Protein AF-A0A2X2T8Y7-F1 (afdb_monomer_lite)

Structure (mmCIF, N/CA/C/O backbone):
data_AF-A0A2X2T8Y7-F1
#
_entry.id   AF-A0A2X2T8Y7-F1
#
loop_
_atom_site.group_PDB
_atom_site.id
_atom_site.type_symbol
_atom_site.label_atom_id
_atom_site.label_alt_id
_atom_site.label_comp_id
_atom_site.label_asym_id
_atom_site.label_entity_id
_atom_site.label_seq_id
_atom_site.pdbx_PDB_ins_code
_atom_site.Cartn_x
_atom_site.Cartn_y
_atom_site.Cartn_z
_atom_site.occupancy
_atom_site.B_iso_or_equiv
_atom_site.auth_seq_id
_atom_site.auth_comp_id
_atom_site.auth_asym_id
_atom_site.auth_atom_id
_atom_site.pdbx_PDB_model_num
ATOM 1 N N . MET A 1 1 ? -16.918 -1.800 15.521 1.00 85.06 1 MET A N 1
ATOM 2 C CA . MET A 1 1 ? -15.558 -1.211 15.455 1.00 85.06 1 MET A CA 1
ATOM 3 C C . MET A 1 1 ? -15.033 -1.227 14.025 1.00 85.06 1 MET A C 1
ATOM 5 O O . MET A 1 1 ? -14.654 -0.168 13.550 1.00 85.06 1 MET A O 1
ATOM 9 N N . TRP A 1 2 ? -15.077 -2.370 13.325 1.00 93.81 2 TRP A N 1
ATOM 10 C CA . TRP A 1 2 ? -14.635 -2.469 11.927 1.00 93.81 2 TRP A CA 1
ATOM 11 C C . TRP A 1 2 ? -15.290 -1.446 10.991 1.00 93.81 2 TRP A C 1
ATOM 13 O O . TRP A 1 2 ? -14.562 -0.704 10.352 1.00 93.81 2 TRP A O 1
ATOM 23 N N . ASP A 1 3 ? -16.619 -1.311 10.992 1.00 93.88 3 ASP A N 1
ATOM 24 C CA . ASP A 1 3 ? -17.319 -0.399 10.064 1.00 93.88 3 ASP A CA 1
ATOM 25 C C . ASP A 1 3 ? -16.847 1.063 10.163 1.00 93.88 3 ASP A C 1
ATOM 27 O O . ASP A 1 3 ? -16.771 1.768 9.161 1.00 93.88 3 ASP A O 1
ATOM 31 N N . LYS A 1 4 ? -16.461 1.519 11.367 1.00 93.69 4 LYS A N 1
ATOM 32 C CA . LYS A 1 4 ? -15.879 2.858 11.566 1.00 93.69 4 LYS A CA 1
ATOM 33 C C . LYS A 1 4 ? -14.505 2.978 10.906 1.00 93.69 4 LYS A C 1
ATOM 35 O O . LYS A 1 4 ? -14.206 3.995 10.296 1.00 93.69 4 LYS A O 1
ATOM 40 N N . VAL A 1 5 ? -13.671 1.949 11.044 1.00 95.44 5 VAL A N 1
ATOM 41 C CA . VAL A 1 5 ? -12.333 1.892 10.438 1.00 95.44 5 VAL A CA 1
ATOM 42 C C . VAL A 1 5 ? -12.438 1.772 8.919 1.00 95.44 5 VAL A C 1
ATOM 44 O O . VAL A 1 5 ? -11.738 2.477 8.201 1.00 95.44 5 VAL A O 1
ATOM 47 N N . ASP A 1 6 ? -13.341 0.930 8.423 1.00 94.50 6 ASP A N 1
ATOM 48 C CA . ASP A 1 6 ? -13.569 0.729 6.994 1.00 94.50 6 ASP A CA 1
ATOM 49 C C . ASP A 1 6 ? -14.043 2.016 6.298 1.00 94.50 6 ASP A C 1
ATOM 51 O O . ASP A 1 6 ? -13.591 2.337 5.198 1.00 94.50 6 ASP A O 1
ATOM 55 N N . ALA A 1 7 ? -14.862 2.826 6.974 1.00 93.94 7 ALA A N 1
ATOM 56 C CA . ALA A 1 7 ? -15.260 4.140 6.475 1.00 93.94 7 ALA A CA 1
ATOM 57 C C . ALA A 1 7 ? -14.082 5.132 6.342 1.00 93.94 7 ALA A C 1
ATOM 59 O O . ALA A 1 7 ? -14.133 6.023 5.497 1.00 93.94 7 ALA A O 1
ATOM 60 N N . LEU A 1 8 ? -13.014 4.978 7.137 1.00 94.19 8 LEU A N 1
ATOM 61 C CA . LEU A 1 8 ? -11.827 5.847 7.104 1.00 94.19 8 LEU A CA 1
ATOM 62 C C . LEU A 1 8 ? -10.780 5.419 6.067 1.00 94.19 8 LEU A C 1
ATOM 64 O O . LEU A 1 8 ? -9.971 6.240 5.627 1.00 94.19 8 LEU A O 1
ATOM 68 N N . LEU A 1 9 ? -10.748 4.138 5.695 1.00 92.00 9 LEU A N 1
ATOM 69 C CA . LEU A 1 9 ? -9.686 3.556 4.871 1.00 92.00 9 LEU A CA 1
ATOM 70 C C . LEU A 1 9 ? -9.750 4.008 3.399 1.00 92.00 9 LEU A C 1
ATOM 72 O O . LEU A 1 9 ? -10.062 3.229 2.526 1.00 92.00 9 LEU A O 1
ATOM 76 N N . GLY A 1 10 ? -9.472 5.255 3.051 1.00 88.44 10 GLY A N 1
ATOM 77 C CA . GLY A 1 10 ? -9.477 5.702 1.648 1.00 88.44 10 GLY A CA 1
ATOM 78 C C . GLY A 1 10 ? -8.367 5.103 0.763 1.00 88.44 10 GLY A C 1
ATOM 79 O O . GLY A 1 10 ? -7.833 4.018 0.991 1.00 88.44 10 GLY A O 1
ATOM 80 N N . ASP A 1 11 ? -7.975 5.872 -0.249 1.00 87.38 11 ASP A N 1
ATOM 81 C CA . ASP A 1 11 ? -6.875 5.516 -1.152 1.00 87.38 11 ASP A CA 1
ATOM 82 C C . ASP A 1 11 ? -5.488 5.556 -0.495 1.00 87.38 11 ASP A C 1
ATOM 84 O O . ASP A 1 11 ? -4.530 5.041 -1.074 1.00 87.38 11 ASP A O 1
ATOM 88 N N . GLU A 1 12 ? -5.387 6.172 0.684 1.00 90.44 12 GLU A N 1
ATOM 89 C CA . GLU A 1 12 ? -4.154 6.401 1.433 1.00 90.44 12 GLU A CA 1
ATOM 90 C C . GLU A 1 12 ? -3.947 5.349 2.536 1.00 90.44 12 GLU A C 1
ATOM 92 O O . GLU A 1 12 ? -4.908 4.839 3.121 1.00 90.44 12 GLU A O 1
ATOM 97 N N . PRO A 1 13 ? -2.689 5.030 2.881 1.00 94.25 13 PRO A N 1
ATOM 98 C CA . PRO A 1 13 ? -2.394 4.055 3.910 1.00 94.25 13 PRO A CA 1
ATOM 99 C C . PRO A 1 13 ? -2.512 4.668 5.298 1.00 94.25 13 PRO A C 1
ATOM 101 O O . PRO A 1 13 ? -1.974 5.745 5.572 1.00 94.25 13 PRO A O 1
ATOM 104 N N . TRP A 1 14 ? -3.059 3.897 6.224 1.00 97.06 14 TRP A N 1
ATOM 105 C CA . TRP A 1 14 ? -3.239 4.320 7.603 1.00 97.06 14 TRP A CA 1
ATOM 106 C C . TRP A 1 14 ? -2.272 3.632 8.558 1.00 97.06 14 TRP A C 1
ATOM 108 O O . TRP A 1 14 ? -1.989 2.436 8.441 1.00 97.06 14 TRP A O 1
ATOM 118 N N . TRP A 1 15 ? -1.784 4.390 9.540 1.00 97.75 15 TRP A N 1
ATOM 119 C CA . TRP A 1 15 ? -1.094 3.816 10.688 1.00 97.75 15 TRP A CA 1
ATOM 120 C C . TRP A 1 15 ? -2.102 3.361 11.737 1.00 97.75 15 TRP A C 1
ATOM 122 O O . TRP A 1 15 ? -3.083 4.054 11.997 1.00 97.75 15 TRP A O 1
ATOM 132 N N . VAL A 1 16 ? -1.805 2.249 12.415 1.00 98.31 16 VAL A N 1
ATOM 133 C CA . VAL A 1 16 ? -2.605 1.747 13.550 1.00 98.31 16 VAL A CA 1
ATOM 134 C C . VAL A 1 16 ? -2.879 2.856 14.566 1.00 98.31 16 VAL A C 1
ATOM 136 O O . VAL A 1 16 ? -4.021 3.040 14.969 1.00 98.31 16 VAL A O 1
ATOM 139 N N . ARG A 1 17 ? -1.844 3.613 14.954 1.00 98.25 17 ARG A N 1
ATOM 140 C CA . ARG A 1 17 ? -1.954 4.695 15.945 1.00 98.25 17 ARG A CA 1
ATOM 141 C C . ARG A 1 17 ? -2.885 5.826 15.495 1.00 98.25 17 ARG A C 1
ATOM 143 O O . ARG A 1 17 ? -3.572 6.414 16.320 1.00 98.25 17 ARG A O 1
ATOM 150 N N . ASP A 1 18 ? -2.897 6.125 14.195 1.00 98.12 18 ASP A N 1
ATOM 151 C CA . ASP A 1 18 ? -3.672 7.235 13.644 1.00 98.12 18 ASP A CA 1
ATOM 152 C C . ASP A 1 18 ? -5.145 6.820 13.556 1.00 98.12 18 ASP A C 1
ATOM 154 O O . ASP A 1 18 ? -6.010 7.579 13.977 1.00 98.12 18 ASP A O 1
ATOM 158 N N . LEU A 1 19 ? -5.426 5.576 13.143 1.00 97.75 19 LEU A N 1
ATOM 159 C CA . LEU A 1 19 ? -6.776 5.002 13.207 1.00 97.75 19 LEU A CA 1
ATOM 160 C C . L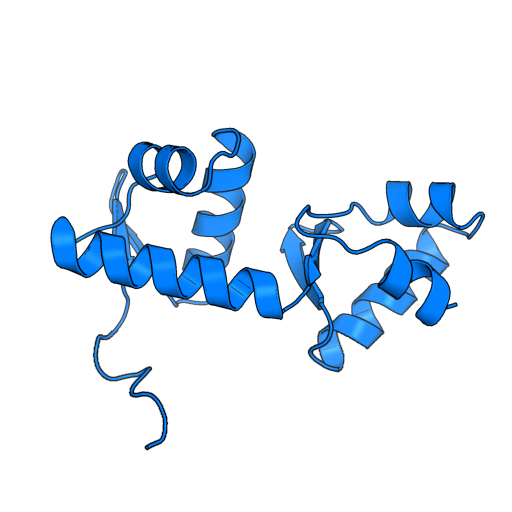EU A 1 19 ? -7.289 4.918 14.641 1.00 97.75 19 LEU A C 1
ATOM 162 O O . LEU A 1 19 ? -8.414 5.320 14.899 1.00 97.75 19 LEU A O 1
ATOM 166 N N . ALA A 1 20 ? -6.467 4.428 15.573 1.00 98.00 20 ALA A N 1
ATOM 167 C CA . ALA A 1 20 ? -6.827 4.338 16.986 1.00 98.00 20 ALA A CA 1
ATOM 168 C C . ALA A 1 20 ? -7.220 5.714 17.543 1.00 98.00 20 ALA A C 1
ATOM 170 O O . ALA A 1 20 ? -8.271 5.856 18.165 1.00 98.00 20 ALA A O 1
ATOM 171 N N . LYS A 1 21 ? -6.420 6.743 17.236 1.00 98.06 21 LYS A N 1
ATOM 172 C CA . LYS A 1 21 ? -6.710 8.128 17.608 1.00 98.06 21 LYS A CA 1
ATOM 173 C C . LYS A 1 21 ? -8.008 8.639 16.976 1.00 98.06 21 LYS A C 1
ATOM 175 O O . LYS A 1 21 ? -8.816 9.225 17.688 1.00 98.06 21 LYS A O 1
ATOM 180 N N . GLU A 1 22 ? -8.207 8.418 15.679 1.00 97.38 22 GLU A N 1
ATOM 181 C CA . GLU A 1 22 ? -9.382 8.901 14.941 1.00 97.38 22 GLU A CA 1
ATOM 182 C C . GLU A 1 22 ? -10.681 8.239 15.423 1.00 97.38 22 GLU A C 1
ATOM 184 O O . GLU A 1 22 ? -11.726 8.879 15.505 1.00 97.38 22 GLU A O 1
ATOM 189 N N . THR A 1 23 ? -10.624 6.960 15.801 1.00 96.31 23 THR A N 1
ATOM 190 C CA . THR A 1 23 ? -11.794 6.223 16.295 1.00 96.31 23 THR A CA 1
ATOM 191 C C . THR A 1 23 ? -11.990 6.314 17.809 1.00 96.31 23 THR A C 1
ATOM 193 O O . THR A 1 23 ? -13.016 5.842 18.298 1.00 96.31 23 THR A O 1
ATOM 196 N N . GLY A 1 24 ? -11.037 6.897 18.546 1.00 96.62 24 GLY A N 1
ATOM 197 C CA . GLY A 1 24 ? -11.053 6.966 20.011 1.00 96.62 24 GLY A CA 1
ATOM 198 C C . GLY A 1 24 ? -10.856 5.608 20.696 1.00 96.62 24 GLY A C 1
ATOM 199 O O . GLY A 1 24 ? -11.430 5.372 21.754 1.00 96.62 24 GLY A O 1
ATOM 200 N N . GLU A 1 25 ? -10.088 4.711 20.079 1.00 97.50 25 GLU A N 1
ATOM 201 C CA . GLU A 1 25 ? -9.864 3.337 20.542 1.00 97.50 25 GLU A CA 1
ATOM 202 C C . GLU A 1 25 ? -8.422 3.147 21.041 1.00 97.50 25 GLU A C 1
ATOM 204 O O . GLU A 1 25 ? -7.506 3.880 20.667 1.00 97.50 25 GLU A O 1
ATOM 209 N N . GLU A 1 26 ? -8.193 2.108 21.843 1.00 97.88 26 GLU A N 1
ATOM 210 C CA . GLU A 1 26 ? -6.848 1.721 22.283 1.00 97.88 26 GLU A CA 1
ATOM 211 C C . GLU A 1 26 ? -5.995 1.190 21.118 1.00 97.88 26 GLU A C 1
ATOM 213 O O . GLU A 1 26 ? -6.432 0.342 20.331 1.00 97.88 26 GLU A O 1
ATOM 218 N N . GLU A 1 27 ? -4.725 1.608 21.038 1.00 98.25 27 GLU A N 1
ATOM 219 C CA . GLU A 1 27 ? -3.835 1.239 19.924 1.00 98.25 27 GLU A CA 1
ATOM 220 C C . GLU A 1 27 ? -3.654 -0.283 19.808 1.00 98.25 27 GLU A C 1
ATOM 222 O O . GLU A 1 27 ? -3.610 -0.845 18.710 1.00 98.25 27 GLU A O 1
ATOM 227 N N . GLN A 1 28 ? -3.583 -0.981 20.944 1.00 98.19 28 GLN A N 1
ATOM 228 C CA . GLN A 1 28 ? -3.447 -2.434 20.953 1.00 98.19 28 GLN A CA 1
ATOM 229 C C . GLN A 1 28 ? -4.712 -3.141 20.447 1.00 98.19 28 GLN A C 1
ATOM 231 O O . GLN A 1 28 ? -4.594 -4.141 19.733 1.00 98.19 28 GLN A O 1
ATOM 236 N N . ALA A 1 29 ? -5.900 -2.616 20.758 1.00 97.94 29 ALA A N 1
ATOM 237 C CA . ALA A 1 29 ? -7.162 -3.137 20.239 1.00 97.94 29 ALA A CA 1
ATOM 238 C C . ALA A 1 29 ? -7.265 -2.898 18.724 1.00 97.94 29 ALA A C 1
ATOM 240 O O . ALA A 1 29 ? -7.565 -3.828 17.971 1.00 97.94 29 ALA A O 1
ATOM 241 N N . MET A 1 30 ? -6.893 -1.701 18.256 1.00 98.56 30 MET A N 1
ATOM 242 C CA . MET A 1 30 ? -6.831 -1.374 16.828 1.00 98.56 30 MET A CA 1
ATOM 243 C C . MET A 1 30 ? -5.865 -2.296 16.071 1.00 98.56 30 MET A C 1
ATOM 245 O O . MET A 1 30 ? -6.179 -2.809 14.995 1.00 98.56 30 MET A O 1
ATOM 249 N N . ARG A 1 31 ? -4.697 -2.590 16.657 1.00 98.44 31 ARG A N 1
ATOM 250 C CA . ARG A 1 31 ? -3.724 -3.526 16.078 1.00 98.44 31 ARG A CA 1
ATOM 251 C C . ARG A 1 31 ? -4.295 -4.935 15.932 1.00 98.44 31 ARG A C 1
ATOM 253 O O . ARG A 1 31 ? -4.045 -5.586 14.919 1.00 98.44 31 ARG A O 1
ATOM 260 N N . GLN A 1 32 ? -5.018 -5.428 16.936 1.00 98.12 32 GLN A N 1
ATOM 261 C CA . GLN A 1 32 ? -5.651 -6.750 16.885 1.00 98.12 32 GLN A CA 1
ATOM 262 C C . GLN A 1 32 ? -6.756 -6.798 15.826 1.00 98.12 32 GLN A C 1
ATOM 264 O O . GLN A 1 32 ? -6.796 -7.747 15.040 1.00 98.12 32 GLN A O 1
ATOM 269 N N . LEU A 1 33 ? -7.584 -5.751 15.750 1.00 98.00 33 LEU A N 1
ATOM 270 C CA . LEU A 1 33 ? -8.613 -5.614 14.723 1.00 98.00 33 LEU A CA 1
ATOM 271 C C . LEU A 1 33 ? -8.012 -5.680 13.315 1.00 98.00 33 LEU A C 1
ATOM 273 O O . LEU A 1 33 ? -8.425 -6.514 12.515 1.00 98.00 33 LEU A O 1
ATOM 277 N N . LEU A 1 34 ? -7.010 -4.846 13.023 1.00 98.06 34 LEU A N 1
ATOM 278 C CA . LEU A 1 34 ? -6.398 -4.772 11.692 1.00 98.06 34 LEU A CA 1
ATOM 279 C C . LEU A 1 34 ? -5.664 -6.062 11.309 1.00 98.06 34 LEU A C 1
ATOM 281 O O . LEU A 1 34 ? -5.668 -6.444 10.143 1.00 98.06 34 LEU A O 1
ATOM 285 N N . ARG A 1 35 ? -5.084 -6.780 12.280 1.00 97.81 35 ARG A N 1
ATOM 286 C CA . ARG A 1 35 ? -4.518 -8.118 12.037 1.00 97.81 35 ARG A CA 1
ATOM 287 C C . ARG A 1 35 ? -5.591 -9.130 11.644 1.00 97.81 35 ARG A C 1
ATOM 289 O O . ARG A 1 35 ? -5.373 -9.882 10.700 1.00 97.81 35 ARG A O 1
ATOM 296 N N . SER A 1 36 ? -6.727 -9.140 12.340 1.00 97.75 36 SER A N 1
ATOM 297 C CA . SER A 1 36 ? -7.859 -10.012 11.999 1.00 97.75 36 SER A CA 1
ATOM 298 C C . SER A 1 36 ? -8.434 -9.669 10.620 1.00 97.75 36 SER A C 1
ATOM 300 O O . SER A 1 36 ? -8.641 -10.554 9.793 1.00 97.75 36 SER A O 1
ATOM 302 N N . ALA A 1 37 ? -8.601 -8.380 10.320 1.00 96.56 37 ALA A N 1
ATOM 303 C CA . ALA A 1 37 ? -9.056 -7.920 9.011 1.00 96.56 37 ALA A CA 1
ATOM 304 C C . ALA A 1 37 ? -8.071 -8.276 7.884 1.00 96.56 37 ALA A C 1
ATOM 306 O O . ALA A 1 37 ? -8.487 -8.643 6.785 1.00 96.56 37 ALA A O 1
ATOM 307 N N . ALA A 1 38 ? -6.764 -8.233 8.157 1.00 96.00 38 ALA A N 1
ATOM 308 C CA . ALA A 1 38 ? -5.753 -8.666 7.200 1.00 96.00 38 ALA A CA 1
ATOM 309 C C . ALA A 1 38 ? -5.808 -10.173 6.920 1.00 96.00 38 ALA A C 1
ATOM 311 O O . ALA A 1 38 ? -5.680 -10.586 5.771 1.00 96.00 38 ALA A O 1
ATOM 312 N N . GLN A 1 39 ? -6.060 -10.998 7.941 1.00 96.12 39 GLN A N 1
ATOM 313 C CA . GLN A 1 39 ? -6.265 -12.442 7.765 1.00 96.12 39 GLN A CA 1
ATOM 314 C C . GLN A 1 39 ? -7.504 -12.764 6.919 1.00 96.12 39 GLN A C 1
ATOM 316 O O . GLN A 1 39 ? -7.516 -13.769 6.217 1.00 96.12 39 GLN A O 1
ATOM 321 N N . GLN A 1 40 ? -8.520 -11.901 6.956 1.00 95.19 40 GLN A N 1
ATOM 322 C CA . GLN A 1 40 ? -9.730 -12.008 6.136 1.00 95.19 40 GLN A CA 1
ATOM 323 C C . GLN A 1 40 ? -9.564 -11.420 4.726 1.00 95.19 40 GLN A C 1
ATOM 325 O O . GLN A 1 40 ? -10.492 -11.481 3.927 1.00 95.19 40 GLN A O 1
ATOM 330 N N . GLY A 1 41 ? -8.404 -10.838 4.406 1.00 93.00 41 GLY A N 1
ATOM 331 C CA . GLY A 1 41 ? -8.164 -10.239 3.098 1.00 93.00 41 GLY A CA 1
ATOM 332 C C . GLY A 1 41 ? -8.912 -8.921 2.867 1.00 93.00 41 GLY A C 1
ATOM 333 O O . GLY A 1 41 ? -9.203 -8.590 1.720 1.00 93.00 41 GLY A O 1
ATOM 334 N N . LEU A 1 42 ? -9.199 -8.155 3.921 1.00 93.81 42 LEU A N 1
ATOM 335 C CA . LEU A 1 42 ? -9.805 -6.821 3.802 1.00 93.81 42 LEU A CA 1
ATOM 336 C C . LEU A 1 42 ? -8.744 -5.720 3.656 1.00 93.81 42 LEU A C 1
ATOM 338 O O . LEU A 1 42 ? -8.906 -4.768 2.892 1.00 93.81 42 LEU A O 1
ATOM 342 N N . VAL A 1 43 ? -7.629 -5.868 4.372 1.00 96.69 43 VAL A N 1
ATOM 343 C CA . VAL A 1 43 ? -6.502 -4.928 4.372 1.00 96.69 43 VAL A CA 1
ATOM 344 C C . VAL A 1 43 ? -5.173 -5.665 4.298 1.00 96.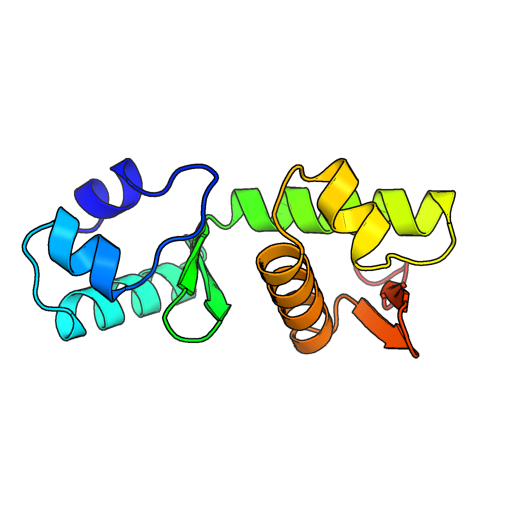69 43 VAL A C 1
ATOM 346 O O . VAL A 1 43 ? -5.067 -6.829 4.671 1.00 96.69 43 VAL A O 1
ATOM 349 N N . THR A 1 44 ? -4.125 -4.967 3.884 1.00 96.88 44 THR A N 1
ATOM 350 C CA . THR A 1 44 ? -2.768 -5.501 3.813 1.00 96.88 44 THR A CA 1
ATOM 351 C C . THR A 1 44 ? -1.797 -4.564 4.505 1.00 96.88 44 THR A C 1
ATOM 353 O O . THR A 1 44 ? -1.745 -3.367 4.221 1.00 96.88 44 THR A O 1
ATOM 356 N N . ALA A 1 45 ? -0.983 -5.128 5.397 1.00 96.81 45 ALA A N 1
ATOM 357 C CA . ALA A 1 45 ? 0.137 -4.427 6.005 1.00 96.81 45 ALA A CA 1
ATOM 358 C C . ALA A 1 45 ? 1.319 -4.366 5.027 1.00 96.81 45 ALA A C 1
ATOM 360 O O . ALA A 1 45 ? 2.028 -5.360 4.852 1.00 96.81 45 ALA A O 1
ATOM 361 N N . ILE A 1 46 ? 1.572 -3.198 4.434 1.00 95.25 46 ILE A N 1
ATOM 362 C CA . ILE A 1 46 ? 2.781 -2.986 3.616 1.00 95.25 46 ILE A CA 1
ATOM 363 C C . ILE A 1 46 ? 4.032 -2.809 4.485 1.00 95.25 46 ILE A C 1
ATOM 365 O O . ILE A 1 46 ? 5.143 -3.142 4.087 1.00 95.25 46 ILE A O 1
ATOM 369 N N . LEU A 1 47 ? 3.839 -2.329 5.714 1.00 95.00 47 LEU A N 1
ATOM 370 C CA . LEU A 1 47 ? 4.840 -2.255 6.769 1.00 95.00 47 LEU A CA 1
ATOM 371 C C . LEU A 1 47 ? 4.195 -2.616 8.100 1.00 95.00 47 LEU A C 1
ATOM 373 O O . LEU A 1 47 ? 2.971 -2.644 8.233 1.00 95.00 47 LEU A O 1
ATOM 377 N N . LYS A 1 48 ? 5.029 -2.840 9.119 1.00 95.25 48 LYS A N 1
ATOM 378 C CA . LYS A 1 48 ? 4.533 -2.988 10.487 1.00 95.25 48 LYS A CA 1
ATOM 379 C C . LYS A 1 48 ? 3.658 -1.782 10.840 1.00 95.25 48 LYS A C 1
ATOM 381 O O . LYS A 1 48 ? 4.113 -0.645 10.763 1.00 95.25 48 LYS A O 1
ATOM 386 N N . ASP A 1 49 ? 2.425 -2.076 11.237 1.00 97.06 49 ASP A N 1
ATOM 387 C CA . ASP A 1 49 ? 1.411 -1.114 11.664 1.00 97.06 49 ASP A CA 1
ATOM 388 C C . ASP A 1 49 ? 0.966 -0.095 10.595 1.00 97.06 49 ASP A C 1
ATOM 390 O O . ASP A 1 49 ? 0.315 0.884 10.951 1.00 97.06 49 ASP A O 1
ATOM 394 N N . ARG A 1 50 ? 1.254 -0.326 9.303 1.00 97.25 50 ARG A N 1
ATOM 395 C CA . ARG A 1 50 ? 0.793 0.524 8.194 1.00 97.25 50 ARG A CA 1
ATOM 396 C C . ARG A 1 50 ? 0.016 -0.292 7.165 1.00 97.25 50 ARG A C 1
ATOM 398 O O . ARG A 1 50 ? 0.598 -1.158 6.508 1.00 97.25 50 ARG A O 1
ATOM 405 N N . TYR A 1 51 ? -1.270 0.009 7.019 1.00 97.69 51 TYR A N 1
ATOM 406 C CA . TYR A 1 51 ? -2.221 -0.793 6.253 1.00 97.69 51 TYR A CA 1
ATOM 407 C C . TYR A 1 51 ? -2.823 -0.019 5.079 1.00 97.69 51 TYR A C 1
ATOM 409 O O . TYR A 1 51 ? -3.089 1.174 5.189 1.00 97.69 51 TYR A O 1
ATOM 417 N N . TYR A 1 52 ? -3.068 -0.734 3.987 1.00 96.44 52 TYR A N 1
ATOM 418 C CA . TYR A 1 52 ? -3.904 -0.325 2.856 1.00 96.44 52 TYR A CA 1
ATOM 419 C C . TYR A 1 52 ? -5.115 -1.254 2.743 1.00 96.44 52 TYR A C 1
ATOM 421 O O . TYR A 1 52 ? -5.036 -2.397 3.198 1.00 96.44 52 TYR A O 1
ATOM 429 N N . ARG A 1 53 ? -6.193 -0.817 2.077 1.00 93.88 53 ARG A N 1
ATOM 430 C CA . ARG A 1 53 ? -7.195 -1.757 1.552 1.00 93.88 53 ARG A CA 1
ATOM 431 C C . ARG A 1 53 ? -6.594 -2.629 0.450 1.00 93.88 53 ARG A C 1
ATOM 433 O O . ARG A 1 53 ? -5.670 -2.221 -0.253 1.00 93.88 53 ARG A O 1
ATOM 440 N N . ASN A 1 54 ? -7.121 -3.840 0.308 1.00 90.25 54 ASN A N 1
ATOM 441 C CA . ASN A 1 54 ? -6.597 -4.809 -0.653 1.00 90.25 54 ASN A CA 1
ATOM 442 C C . ASN A 1 54 ? -6.822 -4.430 -2.123 1.00 90.25 54 ASN A C 1
ATOM 444 O O . AS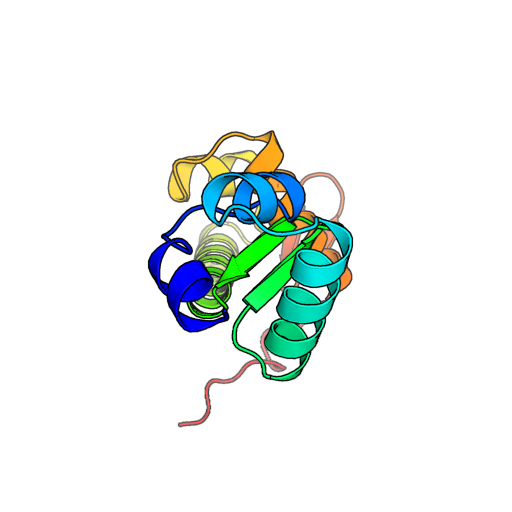N A 1 54 ? -5.970 -4.733 -2.956 1.00 90.25 54 ASN A O 1
ATOM 448 N N . ASP A 1 55 ? -7.902 -3.722 -2.441 1.00 88.06 55 ASP A N 1
ATOM 449 C CA . ASP A 1 55 ? -8.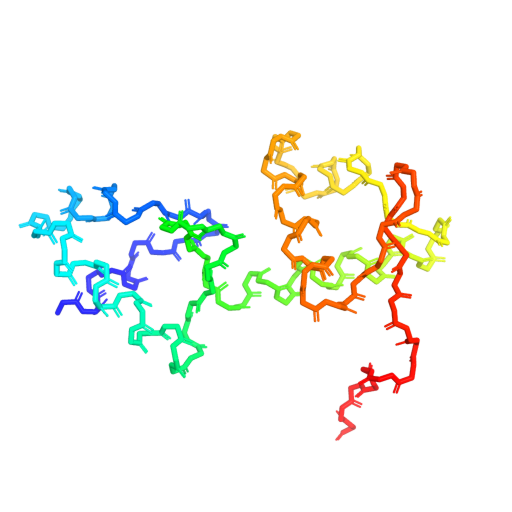158 -3.184 -3.783 1.00 88.06 55 ASP A CA 1
ATOM 450 C C . ASP A 1 55 ? -7.048 -2.225 -4.256 1.00 88.06 55 ASP A C 1
ATOM 452 O O . ASP A 1 55 ? -6.612 -2.295 -5.404 1.00 88.06 55 ASP A O 1
ATOM 456 N N . ARG A 1 56 ? -6.490 -1.403 -3.359 1.00 92.06 56 ARG A N 1
ATOM 457 C CA . ARG A 1 56 ? -5.350 -0.523 -3.663 1.00 92.06 56 ARG A CA 1
ATOM 458 C C . ARG A 1 56 ? -4.088 -1.297 -4.024 1.00 92.06 56 ARG A C 1
ATOM 460 O O . ARG A 1 56 ? -3.358 -0.879 -4.922 1.00 92.06 56 ARG A O 1
ATOM 467 N N . LEU A 1 57 ? -3.832 -2.434 -3.371 1.00 92.00 57 LEU A N 1
ATOM 468 C CA . LEU A 1 57 ? -2.680 -3.279 -3.706 1.00 92.00 57 LEU A CA 1
ATOM 469 C C . LEU A 1 57 ? -2.798 -3.845 -5.123 1.00 92.00 57 LEU A C 1
ATOM 471 O O . LEU A 1 57 ? -1.780 -3.953 -5.807 1.00 92.00 57 LEU A O 1
ATOM 475 N N . GLN A 1 58 ? -4.011 -4.162 -5.581 1.00 90.88 58 GLN A N 1
ATOM 476 C CA . GLN A 1 58 ? -4.229 -4.623 -6.950 1.00 90.88 58 GLN A CA 1
ATOM 477 C C . GLN A 1 58 ? -3.850 -3.536 -7.965 1.00 90.88 58 GLN A C 1
ATOM 479 O O . GLN A 1 58 ? -3.065 -3.805 -8.872 1.00 90.88 58 GLN A O 1
ATOM 484 N N . THR A 1 59 ? -4.285 -2.291 -7.747 1.00 93.00 59 THR A N 1
ATOM 485 C CA . THR A 1 59 ? -3.893 -1.142 -8.582 1.00 93.00 59 THR A CA 1
ATOM 486 C C . THR A 1 59 ? -2.375 -0.962 -8.641 1.00 93.00 59 THR A C 1
ATOM 488 O O . THR A 1 59 ? -1.813 -0.696 -9.703 1.00 93.00 59 THR A O 1
ATOM 491 N N . PHE A 1 60 ? -1.676 -1.137 -7.514 1.00 95.38 60 PHE A N 1
ATOM 492 C CA . PHE A 1 60 ? -0.214 -1.046 -7.493 1.00 95.38 60 PHE A CA 1
ATOM 493 C C . PHE A 1 60 ? 0.447 -2.187 -8.273 1.00 95.38 60 PHE A C 1
ATOM 495 O O . PHE A 1 60 ? 1.410 -1.949 -9.001 1.00 95.38 60 PHE A O 1
ATOM 502 N N . ALA A 1 61 ? -0.069 -3.4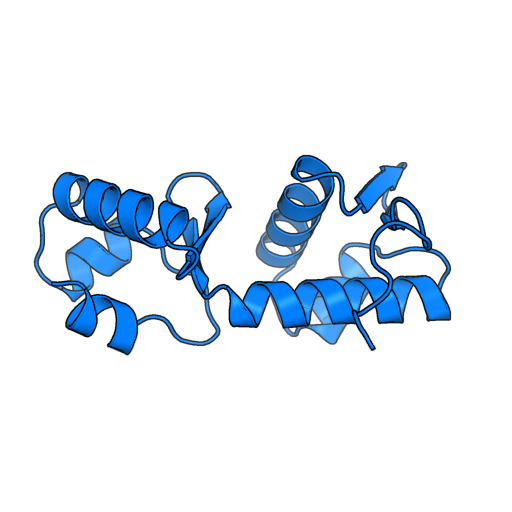12 -8.146 1.00 94.94 61 ALA A N 1
ATOM 503 C CA . ALA A 1 61 ? 0.430 -4.566 -8.888 1.00 94.94 61 ALA A CA 1
ATOM 504 C C . ALA A 1 61 ? 0.236 -4.393 -10.403 1.00 94.94 61 ALA A C 1
ATOM 506 O O . ALA A 1 61 ? 1.139 -4.715 -11.175 1.00 94.94 61 ALA A O 1
ATOM 507 N N . ASP A 1 62 ? -0.903 -3.847 -10.830 1.00 94.75 62 ASP A N 1
ATOM 508 C CA . ASP A 1 62 ? -1.185 -3.572 -12.241 1.00 94.75 62 ASP A CA 1
ATOM 509 C C . ASP A 1 62 ? -0.269 -2.483 -12.806 1.00 94.75 62 ASP A C 1
ATOM 511 O O . ASP A 1 62 ? 0.278 -2.653 -13.895 1.00 94.75 62 ASP A O 1
ATOM 515 N N . LEU A 1 63 ? 0.017 -1.433 -12.031 1.00 95.88 63 LEU A N 1
ATOM 516 C CA . LEU A 1 63 ? 0.996 -0.418 -12.421 1.00 95.88 63 LEU A CA 1
ATOM 517 C C . LEU A 1 63 ? 2.419 -0.992 -12.548 1.00 95.88 63 LEU A C 1
ATOM 519 O O . LEU A 1 63 ? 3.142 -0.649 -13.480 1.00 95.88 63 LEU A O 1
ATOM 523 N N . ILE A 1 64 ? 2.827 -1.891 -11.646 1.00 96.12 64 ILE A N 1
ATOM 524 C CA . ILE A 1 64 ? 4.118 -2.593 -11.757 1.00 96.12 64 ILE A CA 1
ATOM 525 C C . ILE A 1 64 ? 4.169 -3.427 -13.046 1.00 96.12 64 ILE A C 1
ATOM 527 O O . ILE A 1 64 ? 5.189 -3.424 -13.735 1.00 96.12 64 ILE A O 1
ATOM 531 N N . ARG A 1 65 ? 3.077 -4.120 -13.403 1.00 94.81 65 ARG A N 1
ATOM 532 C CA . ARG A 1 65 ? 2.986 -4.876 -14.666 1.00 94.81 65 ARG A CA 1
ATOM 533 C C . ARG A 1 65 ? 3.073 -3.961 -15.886 1.00 94.81 65 ARG A C 1
ATOM 535 O O . ARG A 1 65 ? 3.751 -4.322 -16.843 1.00 94.81 65 ARG A O 1
ATOM 542 N N . GLU A 1 66 ? 2.416 -2.802 -15.861 1.00 95.31 66 GLU A N 1
ATOM 543 C CA . GLU A 1 66 ? 2.492 -1.812 -16.944 1.00 95.31 66 GLU A CA 1
ATOM 544 C C . GLU A 1 66 ? 3.936 -1.326 -17.134 1.00 95.31 66 GLU A C 1
ATOM 546 O O . GLU A 1 66 ? 4.469 -1.390 -18.240 1.00 95.31 66 GLU A O 1
ATOM 551 N N . LEU A 1 67 ? 4.597 -0.914 -16.049 1.00 95.38 67 LEU A N 1
ATOM 552 C CA . LEU A 1 67 ? 5.977 -0.426 -16.090 1.00 95.38 67 LEU A CA 1
ATOM 553 C C . LEU A 1 67 ? 6.970 -1.516 -16.528 1.00 95.38 67 LEU A C 1
ATOM 555 O O . LEU A 1 67 ? 7.899 -1.233 -17.284 1.00 95.38 67 LEU A O 1
ATOM 559 N N . ASP A 1 68 ? 6.760 -2.772 -16.121 1.00 94.31 68 ASP A N 1
ATOM 560 C CA . ASP A 1 68 ? 7.547 -3.912 -16.616 1.00 94.31 68 ASP A CA 1
ATOM 561 C C . ASP A 1 68 ? 7.376 -4.111 -18.131 1.00 94.31 68 ASP A C 1
ATOM 563 O O . ASP A 1 68 ? 8.354 -4.356 -18.834 1.00 94.31 68 ASP A O 1
ATOM 567 N N . GLN A 1 69 ? 6.162 -3.953 -18.665 1.00 92.50 69 GLN A N 1
ATOM 568 C CA . GLN A 1 69 ? 5.909 -4.072 -20.106 1.00 92.50 69 GLN A CA 1
ATOM 569 C C . GLN A 1 69 ? 6.556 -2.941 -20.913 1.00 92.50 69 GLN A C 1
ATOM 571 O O . GLN A 1 69 ? 7.055 -3.194 -22.010 1.00 92.50 69 GLN A O 1
ATOM 576 N N . THR A 1 70 ? 6.561 -1.711 -20.393 1.00 93.06 70 THR A N 1
ATOM 577 C CA . THR A 1 70 ? 7.094 -0.545 -21.114 1.00 93.06 70 THR A CA 1
ATOM 578 C C . THR A 1 70 ? 8.605 -0.378 -20.967 1.00 93.06 70 THR A C 1
ATOM 580 O O . THR A 1 70 ? 9.260 0.058 -21.914 1.00 93.06 70 THR A O 1
ATOM 583 N N . HIS A 1 71 ? 9.174 -0.715 -19.806 1.00 92.50 71 HIS A N 1
ATOM 584 C CA . HIS A 1 71 ? 10.580 -0.443 -19.475 1.00 92.50 71 HIS A CA 1
ATOM 585 C C . HIS A 1 71 ? 11.404 -1.702 -19.167 1.00 92.50 71 HIS A C 1
ATOM 587 O O . HIS A 1 71 ? 12.623 -1.616 -19.025 1.00 92.50 71 HIS A O 1
ATOM 593 N N . GLY A 1 72 ? 10.774 -2.876 -19.068 1.00 93.06 72 GLY A N 1
ATOM 594 C CA . GLY A 1 72 ? 11.426 -4.138 -18.692 1.00 93.06 72 GLY A CA 1
ATOM 595 C C . GLY A 1 72 ? 11.701 -4.289 -17.191 1.00 93.06 72 GLY A C 1
ATOM 596 O O . GLY A 1 72 ? 12.264 -5.304 -16.779 1.00 93.06 72 GLY A O 1
ATOM 597 N N . ALA A 1 73 ? 11.357 -3.275 -16.394 1.00 94.44 73 ALA A N 1
ATOM 598 C CA . ALA A 1 73 ? 11.455 -3.251 -14.942 1.00 94.44 73 ALA A CA 1
ATOM 599 C C . ALA A 1 73 ? 10.652 -2.074 -14.367 1.00 94.44 73 ALA A C 1
ATOM 601 O O . ALA A 1 73 ? 10.337 -1.119 -15.072 1.00 94.44 73 ALA A O 1
ATOM 602 N N . THR A 1 74 ? 10.404 -2.093 -13.058 1.00 97.19 74 THR A N 1
ATOM 603 C CA . THR A 1 74 ? 9.893 -0.928 -12.321 1.00 97.19 74 THR A CA 1
ATOM 604 C C . THR A 1 74 ? 10.994 -0.319 -11.457 1.00 97.19 74 THR A C 1
ATOM 606 O O . THR A 1 74 ? 11.604 -1.032 -10.670 1.00 97.19 74 THR A O 1
ATOM 609 N N . ASN A 1 75 ? 11.225 0.994 -11.517 1.00 96.88 75 ASN A N 1
ATOM 610 C CA . ASN A 1 75 ? 12.058 1.695 -10.532 1.00 96.88 75 ASN A CA 1
ATOM 611 C C . ASN A 1 75 ? 11.207 2.643 -9.665 1.00 96.88 75 ASN A C 1
ATOM 613 O O . ASN A 1 75 ? 10.070 2.983 -9.994 1.00 96.88 75 ASN A O 1
ATOM 617 N N . ALA A 1 76 ? 11.760 3.085 -8.533 1.00 96.19 76 ALA A N 1
ATOM 618 C CA . ALA A 1 76 ? 11.030 3.919 -7.578 1.00 96.19 76 ALA A CA 1
ATOM 619 C C . ALA A 1 76 ? 10.680 5.332 -8.088 1.00 96.19 76 ALA A C 1
ATOM 621 O O . ALA A 1 76 ? 9.799 5.966 -7.509 1.00 96.19 76 ALA A O 1
ATOM 622 N N . ALA A 1 77 ? 11.385 5.860 -9.095 1.00 96.62 77 ALA A N 1
ATOM 623 C CA . ALA A 1 77 ? 11.066 7.164 -9.676 1.00 96.62 77 ALA A CA 1
ATOM 624 C C . ALA A 1 77 ? 9.842 7.048 -10.591 1.00 96.62 77 ALA A C 1
ATOM 626 O O . ALA A 1 77 ? 8.844 7.709 -10.340 1.00 96.62 77 ALA A O 1
ATOM 627 N N . ASP A 1 78 ? 9.854 6.122 -11.546 1.00 95.75 78 ASP A N 1
ATOM 628 C CA . ASP A 1 78 ? 8.729 5.953 -12.471 1.00 95.75 78 ASP A CA 1
ATOM 629 C C . ASP A 1 78 ? 7.457 5.527 -11.729 1.00 95.75 78 ASP A C 1
ATOM 631 O O . ASP A 1 78 ? 6.373 6.059 -11.968 1.00 95.75 78 ASP A O 1
ATOM 635 N N . PHE A 1 79 ? 7.597 4.623 -10.751 1.00 97.06 79 PHE A N 1
ATOM 636 C CA . PHE A 1 79 ? 6.470 4.161 -9.945 1.00 97.06 79 PHE A CA 1
ATOM 637 C C . PHE A 1 79 ? 5.815 5.294 -9.149 1.00 97.06 79 PHE A C 1
ATOM 639 O O . PHE A 1 79 ? 4.591 5.423 -9.151 1.00 97.06 79 PHE A O 1
ATOM 646 N N . ARG A 1 80 ? 6.608 6.144 -8.479 1.00 96.38 80 ARG A N 1
ATOM 647 C CA . ARG A 1 80 ? 6.053 7.248 -7.680 1.00 96.38 80 ARG A CA 1
ATOM 648 C C . ARG A 1 80 ? 5.413 8.316 -8.573 1.00 96.38 80 ARG A C 1
ATOM 650 O O . ARG A 1 80 ? 4.397 8.875 -8.179 1.00 96.38 80 ARG A O 1
ATOM 657 N N . ASP A 1 81 ? 6.007 8.588 -9.737 1.00 96.00 81 ASP A N 1
ATOM 658 C CA . ASP A 1 81 ? 5.573 9.654 -10.637 1.00 96.00 81 ASP A CA 1
ATOM 659 C C . ASP A 1 81 ? 4.248 9.256 -11.305 1.00 96.00 81 ASP A C 1
ATOM 661 O O . ASP A 1 81 ? 3.341 10.078 -11.414 1.00 96.00 81 ASP A O 1
ATOM 665 N N . ARG A 1 82 ? 4.080 7.968 -11.644 1.00 95.00 82 ARG A N 1
ATOM 666 C CA . ARG A 1 82 ? 2.799 7.417 -12.110 1.00 95.00 82 ARG A CA 1
ATOM 667 C C . ARG A 1 82 ? 1.738 7.341 -11.015 1.00 95.00 82 ARG A C 1
ATOM 669 O O . ARG A 1 82 ? 0.573 7.602 -11.293 1.00 95.00 82 ARG A O 1
ATOM 676 N N . LEU A 1 83 ? 2.120 6.977 -9.791 1.00 91.62 83 LEU A N 1
ATOM 677 C CA . LEU A 1 83 ? 1.172 6.822 -8.685 1.00 91.62 83 LEU A CA 1
ATOM 678 C C . LEU A 1 83 ? 0.809 8.158 -8.009 1.00 91.62 83 LEU A C 1
ATOM 680 O O . LEU A 1 83 ? -0.159 8.219 -7.258 1.00 91.62 83 LEU A O 1
ATOM 684 N N . GLY A 1 84 ? 1.576 9.224 -8.255 1.00 92.44 84 GLY A N 1
ATOM 685 C CA . GLY A 1 84 ? 1.366 10.537 -7.642 1.00 92.44 84 GLY A CA 1
ATOM 686 C C . GLY A 1 84 ? 1.732 10.596 -6.155 1.00 92.44 84 GLY A C 1
ATOM 687 O O . GLY A 1 84 ? 1.187 11.416 -5.421 1.00 92.44 84 GLY A O 1
ATOM 688 N N . VAL A 1 85 ? 2.648 9.738 -5.688 1.00 91.88 85 VAL A N 1
ATOM 689 C CA . VAL A 1 85 ? 3.015 9.633 -4.263 1.00 91.88 85 VAL A CA 1
ATOM 690 C C . VAL A 1 85 ? 4.458 10.049 -3.984 1.00 91.88 85 VAL A C 1
ATOM 692 O O . VAL A 1 85 ? 5.328 10.078 -4.852 1.00 91.88 85 VAL A O 1
ATOM 695 N N . GLY A 1 86 ? 4.762 10.318 -2.714 1.00 93.88 86 GLY A N 1
ATOM 696 C CA . GLY A 1 86 ? 6.132 10.587 -2.281 1.00 93.88 86 GLY A CA 1
ATOM 697 C C . GLY A 1 86 ? 7.060 9.370 -2.423 1.00 93.88 86 GLY A C 1
ATOM 698 O O . GLY A 1 86 ? 6.668 8.227 -2.176 1.00 93.88 86 GLY A O 1
ATOM 699 N N . ARG A 1 87 ? 8.348 9.621 -2.708 1.00 95.12 87 ARG A N 1
ATOM 700 C CA . ARG A 1 87 ? 9.390 8.582 -2.892 1.00 95.12 87 ARG A CA 1
ATOM 701 C C . ARG A 1 87 ? 9.439 7.555 -1.756 1.00 95.12 87 ARG A C 1
ATOM 703 O O . ARG A 1 87 ? 9.625 6.372 -2.009 1.00 95.12 87 ARG A O 1
ATOM 710 N N . LYS A 1 88 ? 9.282 8.001 -0.505 1.00 95.19 88 LYS A N 1
ATOM 711 C CA . LYS A 1 88 ? 9.306 7.112 0.666 1.00 95.19 88 LYS A CA 1
ATOM 712 C C . LYS A 1 88 ? 8.183 6.076 0.606 1.00 95.19 88 LYS A C 1
ATOM 714 O O . LYS A 1 88 ? 8.431 4.913 0.885 1.00 95.19 88 LYS A O 1
ATOM 719 N N . LEU A 1 89 ? 6.970 6.496 0.249 1.00 94.50 89 LEU A N 1
ATOM 720 C CA . LEU A 1 89 ? 5.822 5.597 0.153 1.00 94.50 89 LEU A CA 1
ATOM 721 C C . LEU A 1 89 ? 5.973 4.637 -1.032 1.00 94.50 89 LEU A C 1
ATOM 723 O O . LEU A 1 89 ? 5.778 3.440 -0.859 1.00 94.50 89 LEU A O 1
ATOM 727 N N . ALA A 1 90 ? 6.414 5.143 -2.186 1.00 96.44 90 ALA A N 1
ATOM 728 C CA . ALA A 1 90 ? 6.710 4.318 -3.356 1.00 96.44 90 ALA A CA 1
ATOM 729 C C . ALA A 1 90 ? 7.701 3.185 -3.043 1.00 96.44 90 ALA A C 1
ATOM 731 O O . ALA A 1 90 ? 7.422 2.027 -3.337 1.00 96.44 90 ALA A O 1
ATOM 732 N N . ILE A 1 91 ? 8.821 3.500 -2.381 1.00 96.44 91 ILE A N 1
ATOM 733 C CA . ILE A 1 91 ? 9.817 2.491 -1.987 1.00 96.44 91 ILE A CA 1
ATOM 734 C C . ILE A 1 91 ? 9.200 1.441 -1.062 1.00 96.44 91 ILE A C 1
ATOM 736 O O . ILE A 1 91 ? 9.410 0.257 -1.277 1.00 96.44 91 ILE A O 1
ATOM 740 N N . GLN A 1 92 ? 8.408 1.846 -0.070 1.00 96.50 92 GLN A N 1
ATOM 741 C CA . GLN A 1 92 ? 7.798 0.906 0.876 1.00 96.50 92 GLN A CA 1
ATOM 742 C C . GLN A 1 92 ? 6.807 -0.051 0.206 1.00 96.50 92 GLN A C 1
ATOM 744 O O . GLN A 1 92 ? 6.733 -1.218 0.579 1.00 96.50 92 GLN A O 1
ATOM 749 N N . ILE A 1 93 ? 6.058 0.433 -0.787 1.00 97.06 93 ILE A N 1
ATOM 750 C CA . ILE A 1 93 ? 5.160 -0.406 -1.587 1.00 97.06 93 ILE A CA 1
ATOM 751 C C . ILE A 1 93 ? 5.977 -1.409 -2.413 1.00 97.06 93 ILE A C 1
ATOM 753 O O . ILE A 1 93 ? 5.683 -2.601 -2.392 1.00 97.06 93 ILE A O 1
ATOM 757 N N . LEU A 1 94 ? 7.035 -0.957 -3.091 1.00 97.38 94 LEU A N 1
ATOM 758 C CA . LEU A 1 94 ? 7.899 -1.837 -3.884 1.00 97.38 94 LEU A CA 1
ATOM 759 C C . LEU A 1 94 ? 8.629 -2.874 -3.012 1.00 97.38 94 LEU A C 1
ATOM 761 O O . LEU A 1 94 ? 8.684 -4.046 -3.366 1.00 97.38 94 LEU A O 1
ATOM 765 N N . GLU A 1 95 ? 9.115 -2.480 -1.834 1.00 97.25 95 GLU A N 1
ATOM 766 C CA . GLU A 1 95 ? 9.724 -3.390 -0.854 1.00 97.25 95 GLU A CA 1
ATOM 767 C C . GLU A 1 95 ? 8.724 -4.426 -0.325 1.00 97.25 95 GLU A C 1
ATOM 769 O O . GLU A 1 95 ? 9.092 -5.581 -0.096 1.00 97.25 95 GLU A O 1
ATOM 774 N N . TYR A 1 96 ? 7.454 -4.043 -0.152 1.00 97.12 96 TYR A N 1
ATOM 775 C CA . TYR A 1 96 ? 6.393 -4.997 0.155 1.00 97.12 96 TYR A CA 1
ATOM 776 C C . TYR A 1 96 ? 6.258 -6.035 -0.970 1.00 97.12 96 TYR A C 1
ATOM 778 O O . TYR A 1 96 ? 6.320 -7.234 -0.693 1.00 97.12 96 TYR A O 1
ATOM 786 N N . PHE A 1 97 ? 6.161 -5.607 -2.232 1.00 96.69 97 PHE A N 1
ATOM 787 C CA . PHE A 1 97 ? 6.059 -6.532 -3.366 1.00 96.69 97 PHE A CA 1
ATOM 788 C C . PHE A 1 97 ? 7.296 -7.422 -3.525 1.00 96.69 97 PHE A C 1
ATOM 790 O O . PHE A 1 97 ? 7.148 -8.623 -3.766 1.00 96.69 97 PHE A O 1
ATOM 797 N N . ASP A 1 98 ? 8.494 -6.899 -3.268 1.00 96.44 98 ASP A N 1
ATOM 798 C CA . ASP A 1 98 ? 9.717 -7.703 -3.235 1.00 96.44 98 ASP A CA 1
ATOM 799 C C . ASP A 1 98 ? 9.645 -8.790 -2.157 1.00 96.44 98 ASP A C 1
ATOM 801 O O . ASP A 1 98 ? 9.991 -9.949 -2.395 1.00 96.44 98 ASP A O 1
ATOM 805 N N . LYS A 1 99 ? 9.161 -8.431 -0.961 1.00 95.50 99 LYS A N 1
ATOM 806 C CA . LYS A 1 99 ? 9.028 -9.353 0.171 1.00 95.50 99 LYS A CA 1
ATOM 807 C C . LYS A 1 99 ? 7.995 -10.448 -0.088 1.00 95.50 99 LYS A C 1
ATOM 809 O O . LYS A 1 99 ? 8.204 -11.579 0.346 1.00 95.50 99 LYS A O 1
ATOM 814 N N . THR A 1 100 ? 6.899 -10.133 -0.779 1.00 93.62 100 THR A N 1
ATOM 815 C CA . THR A 1 100 ? 5.913 -11.149 -1.199 1.00 93.62 100 THR A CA 1
ATOM 816 C C . THR A 1 100 ? 6.443 -12.073 -2.296 1.00 93.62 100 THR A C 1
ATOM 818 O O . THR A 1 100 ? 5.888 -13.145 -2.517 1.00 93.62 100 THR A O 1
ATOM 821 N N . GLY A 1 101 ? 7.524 -11.678 -2.974 1.00 93.81 101 GLY A N 1
ATOM 822 C CA . GLY A 1 101 ? 8.070 -12.384 -4.124 1.00 93.81 10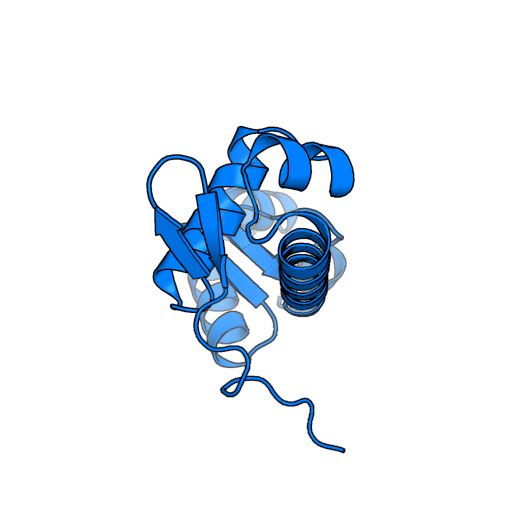1 GLY A CA 1
ATOM 823 C C . GLY A 1 101 ? 7.387 -12.042 -5.446 1.00 93.81 101 GLY A C 1
ATOM 824 O O . GLY A 1 101 ? 7.747 -12.656 -6.446 1.00 93.81 101 GLY A O 1
ATOM 825 N N . PHE A 1 102 ? 6.459 -11.078 -5.467 1.00 94.62 102 PHE A N 1
ATOM 826 C CA . PHE A 1 102 ? 5.842 -10.556 -6.691 1.00 94.62 102 PHE A CA 1
ATOM 827 C C . PHE A 1 102 ? 6.871 -9.871 -7.596 1.00 94.62 102 PHE A C 1
ATOM 829 O O . PHE A 1 102 ? 6.880 -10.064 -8.810 1.00 94.62 102 PHE A O 1
ATOM 836 N N . THR A 1 103 ? 7.794 -9.126 -6.993 1.00 96.38 103 THR A N 1
ATOM 837 C CA . THR A 1 103 ? 8.970 -8.577 -7.668 1.00 96.38 103 THR A CA 1
ATOM 838 C C . THR A 1 103 ? 10.252 -9.110 -7.039 1.00 96.38 103 THR A C 1
ATOM 840 O O . THR A 1 103 ? 10.262 -9.718 -5.966 1.00 96.38 103 THR A O 1
ATOM 843 N N . ARG A 1 104 ? 11.372 -8.911 -7.728 1.00 95.75 104 ARG A N 1
ATOM 844 C CA . ARG A 1 104 ? 12.712 -9.076 -7.175 1.00 95.75 104 ARG A CA 1
ATOM 845 C C . ARG A 1 104 ? 13.535 -7.839 -7.483 1.00 95.75 104 ARG A C 1
ATOM 847 O O . ARG A 1 104 ? 13.742 -7.500 -8.648 1.00 95.75 104 ARG A O 1
ATOM 854 N N . ARG A 1 105 ? 14.110 -7.246 -6.442 1.00 96.75 105 ARG A N 1
ATOM 855 C CA . ARG A 1 105 ? 15.038 -6.129 -6.589 1.00 96.75 105 ARG A CA 1
ATOM 856 C C . ARG A 1 105 ? 16.379 -6.547 -7.201 1.00 96.75 105 ARG A C 1
ATOM 858 O O . ARG A 1 105 ? 17.010 -7.509 -6.752 1.00 96.75 105 ARG A O 1
ATOM 865 N N . ARG A 1 106 ? 16.846 -5.777 -8.184 1.00 96.06 106 ARG A N 1
ATOM 866 C CA . ARG A 1 106 ? 18.184 -5.827 -8.784 1.00 96.06 106 ARG A CA 1
ATOM 867 C C . ARG A 1 106 ? 18.700 -4.397 -8.961 1.00 96.06 106 ARG A C 1
ATOM 869 O O . ARG A 1 106 ? 18.366 -3.717 -9.923 1.00 96.06 106 ARG A O 1
ATOM 876 N N . GLY A 1 107 ? 19.529 -3.935 -8.026 1.00 95.56 107 GLY A N 1
ATOM 877 C CA . GLY A 1 107 ? 19.974 -2.540 -8.004 1.00 95.56 107 GLY A CA 1
ATOM 878 C C . GLY A 1 107 ? 18.812 -1.589 -7.695 1.00 95.56 107 GLY A C 1
ATOM 879 O O . GLY A 1 107 ? 18.204 -1.682 -6.623 1.00 95.56 107 GLY A O 1
ATOM 880 N N . ASN A 1 108 ? 18.519 -0.684 -8.630 1.00 95.19 108 ASN A N 1
ATOM 881 C CA . ASN A 1 108 ? 17.400 0.263 -8.536 1.00 95.19 108 ASN A CA 1
ATOM 882 C C . ASN A 1 108 ? 16.092 -0.275 -9.133 1.00 95.19 108 ASN A C 1
ATOM 884 O O . ASN A 1 108 ? 15.049 0.354 -8.958 1.00 95.19 108 ASN A O 1
ATOM 888 N N . ASP A 1 109 ? 16.162 -1.424 -9.802 1.00 97.12 109 ASP A N 1
ATOM 889 C CA . ASP A 1 109 ? 15.051 -2.013 -10.534 1.00 97.12 109 ASP A CA 1
ATOM 890 C C . ASP A 1 109 ? 14.359 -3.094 -9.706 1.00 97.12 109 ASP A C 1
ATOM 892 O O . ASP A 1 109 ? 15.004 -3.875 -9.002 1.00 97.12 109 ASP A O 1
ATOM 896 N N . HIS A 1 110 ? 13.046 -3.178 -9.851 1.00 97.38 110 HIS A N 1
ATOM 897 C CA . HIS A 1 110 ? 12.167 -4.217 -9.342 1.00 97.38 110 HIS A CA 1
ATOM 898 C C . HIS A 1 110 ? 11.646 -4.994 -10.547 1.00 97.38 110 HIS A C 1
ATOM 900 O O . HIS A 1 110 ? 10.857 -4.486 -11.345 1.00 97.38 110 HIS A O 1
ATOM 906 N N . LEU A 1 111 ? 12.155 -6.212 -10.709 1.00 95.62 111 LEU A N 1
ATOM 907 C CA . LEU A 1 111 ? 11.827 -7.089 -11.829 1.00 95.62 111 LEU A CA 1
ATOM 908 C C . LEU A 1 111 ? 10.620 -7.939 -11.461 1.00 95.62 111 LEU A C 1
ATOM 910 O O . LEU A 1 111 ? 10.627 -8.555 -10.391 1.00 95.62 111 LEU A O 1
ATOM 914 N N . LEU A 1 112 ? 9.618 -8.012 -12.334 1.00 94.38 112 LEU A N 1
ATOM 915 C CA . LEU A 1 112 ? 8.465 -8.876 -12.109 1.00 94.38 112 LEU A CA 1
ATOM 916 C C . LEU A 1 112 ? 8.915 -10.345 -12.050 1.00 94.38 112 LEU A C 1
ATOM 918 O O . LEU A 1 112 ? 9.625 -10.836 -12.934 1.00 94.38 112 LEU A O 1
ATOM 922 N N . ARG A 1 113 ? 8.539 -11.056 -10.982 1.00 87.69 113 ARG A N 1
ATOM 923 C CA . ARG A 1 113 ? 8.862 -12.475 -10.813 1.00 87.69 113 ARG A CA 1
ATOM 924 C C . ARG A 1 113 ? 7.787 -13.315 -11.495 1.00 87.69 113 ARG A C 1
ATOM 926 O O . ARG A 1 113 ? 6.634 -13.297 -11.093 1.00 87.69 113 ARG A O 1
ATOM 933 N N . ASP A 1 114 ? 8.220 -14.051 -12.514 1.00 66.81 114 ASP A N 1
ATOM 934 C CA . ASP A 1 114 ? 7.436 -14.976 -13.335 1.00 66.81 114 ASP A CA 1
ATOM 935 C C . ASP A 1 114 ? 6.189 -14.381 -14.009 1.00 66.81 114 ASP A C 1
ATOM 937 O O . ASP A 1 114 ? 5.111 -14.251 -13.432 1.00 66.81 114 ASP A O 1
ATOM 941 N N . LYS A 1 115 ? 6.306 -14.152 -15.322 1.00 57.66 115 LYS A N 1
ATOM 942 C CA . LYS A 1 115 ? 5.183 -13.783 -16.200 1.00 57.66 115 LYS A CA 1
ATOM 943 C C . LYS A 1 115 ? 4.084 -14.866 -16.263 1.00 57.66 115 LYS A C 1
ATOM 945 O O . LYS A 1 115 ? 3.003 -14.585 -16.764 1.00 57.66 115 LYS A O 1
ATOM 950 N N . ALA A 1 116 ? 4.350 -16.081 -15.765 1.00 50.38 116 ALA A N 1
ATOM 951 C CA . ALA A 1 116 ? 3.456 -17.242 -15.825 1.00 50.38 116 ALA A CA 1
ATOM 952 C C . ALA A 1 116 ? 2.707 -17.560 -14.511 1.00 50.38 116 ALA A C 1
ATOM 954 O O . ALA A 1 116 ? 1.702 -18.267 -14.553 1.00 50.38 116 ALA A O 1
ATOM 955 N N . LEU A 1 117 ? 3.147 -17.045 -13.353 1.00 49.38 117 LEU A N 1
ATOM 956 C CA . LEU A 1 117 ? 2.517 -17.355 -12.054 1.00 49.38 117 LEU A CA 1
ATOM 957 C C . LEU A 1 117 ? 1.230 -16.556 -11.789 1.00 49.38 117 LEU A C 1
ATOM 959 O O . LEU A 1 117 ? 0.443 -16.931 -10.925 1.00 49.38 117 LEU A O 1
ATOM 963 N N . PHE A 1 118 ? 0.983 -15.496 -12.561 1.00 46.94 118 PHE A N 1
ATOM 964 C CA . PHE A 1 118 ? -0.216 -14.662 -12.468 1.00 46.94 118 PHE A CA 1
ATOM 965 C C . PHE A 1 118 ? -0.889 -14.537 -13.836 1.00 46.94 118 PHE A C 1
ATOM 967 O O . PHE A 1 118 ? -0.998 -13.447 -14.394 1.00 46.94 118 PHE A O 1
ATOM 974 N N . THR A 1 119 ? -1.327 -15.663 -14.399 1.00 40.72 119 THR A N 1
ATOM 975 C CA . THR A 1 119 ? -2.316 -15.607 -15.484 1.00 40.72 119 THR A CA 1
ATOM 976 C C . THR A 1 119 ? -3.660 -15.269 -14.828 1.00 40.72 119 THR A C 1
ATOM 978 O O . THR A 1 119 ? -4.038 -15.988 -13.901 1.00 40.72 119 THR A O 1
ATOM 981 N N . PRO A 1 120 ? -4.378 -14.201 -15.228 1.00 39.12 120 PRO A N 1
ATOM 982 C CA . PRO A 1 120 ? -5.728 -13.987 -14.728 1.00 39.12 120 PRO A CA 1
ATOM 983 C C . PRO A 1 120 ? -6.559 -15.216 -15.091 1.00 39.12 120 PRO A C 1
ATOM 985 O O . PRO A 1 120 ? -6.503 -15.686 -16.232 1.00 39.12 120 PRO A O 1
ATOM 988 N N . SER A 1 121 ? -7.298 -15.754 -14.125 1.00 41.91 121 SER A N 1
ATOM 989 C CA . SER A 1 121 ? -8.354 -16.720 -14.406 1.00 41.91 121 SER A CA 1
ATOM 990 C C . SER A 1 121 ? -9.256 -16.120 -15.488 1.00 41.91 121 SER A C 1
ATOM 992 O O . SER A 1 121 ? -9.738 -14.999 -15.317 1.00 41.91 121 SER A O 1
ATOM 994 N N . ARG A 1 122 ? -9.399 -16.825 -16.614 1.00 38.91 122 ARG A N 1
ATOM 995 C CA . ARG A 1 122 ? -10.372 -16.479 -17.658 1.00 38.91 122 ARG A CA 1
ATOM 996 C C . ARG A 1 122 ? -11.794 -16.521 -17.120 1.00 38.91 122 ARG A C 1
ATOM 998 O O . ARG A 1 122 ? -12.050 -17.384 -16.249 1.00 38.91 122 ARG A O 1
#

Secondary structure (DSSP, 8-state):
-HHHHHHH--SS-EEHHHHHHHHT--HHHHHHHHHHHHHTTSEEEEETTEEEEHHHHHHHHHHHHHHHHHHSSEEHHHHHHHHT--HHHHHHHHHHHHHHTSEEEETTEEEES-TTTTPPP-

Sequence (122 aa):
MWDKVDALLGDEPWWVRDLAKETGEEEQAMRQLLRSAAQQGLVTAILKDRYYRNDRLQTFADLIRELDQTHGATNAADFRDRLGVGRKLAIQILEYFDKTGFTRRRGNDHLLRDKALFTPSR

Radius of gyration: 15.58 Å; chains: 1; bounding box: 37×28×43 Å

Organism: NCBI:txid158822

InterPro domains:
  IPR015191 Elongation factor SelB, fourth winged-helix domain [PF09107] (69-112)
  IPR036388 Winged helix-like DNA-binding domain superfamily [G3DSA:1.10.10.10] (1-53)
  IPR036388 Winged helix-like DNA-binding domain superfamily [G3DSA:1.10.10.10] (54-114)
  IPR036390 Winged helix DNA-binding domain superfamily [SSF46785] (10-53)
  IPR036390 Winged helix DNA-binding domain superfamily [SSF46785] (63-114)
  IPR048931 Selenocysteine-specific elongation factor, second winged helix domain [PF21214] (1-52)

Foldseek 3Di:
DVVLLLVVQPLAKDFLVRSCVVVVHDSVVSLVVVVVCVVVQQWDPLDVRIIHGNVSLVVLLVVQVVCCVVPVFDFLVVSCVVVVHDSVVSVSSLVSCCVVVCWPDDPRTTHGHDPPVDDPDD

pLDDT: mean 91.76, std 12.83, range [38.91, 98.56]